Protein AF-A0A350LTQ1-F1 (afdb_monomer_lite)

Radius of gyration: 21.33 Å; chains: 1; bounding box: 53×39×48 Å

pLDDT: mean 86.19, std 15.99, range [45.56, 98.44]

Structure (mmCIF, N/CA/C/O backbone):
data_AF-A0A350LTQ1-F1
#
_entry.id   AF-A0A350LTQ1-F1
#
loop_
_atom_site.group_PDB
_atom_site.id
_atom_site.type_symbol
_atom_site.label_atom_id
_atom_site.label_alt_id
_atom_site.label_comp_id
_atom_site.label_asym_id
_atom_site.label_entity_id
_atom_site.label_seq_id
_atom_site.pdbx_PDB_ins_code
_atom_site.Cartn_x
_atom_site.Cartn_y
_atom_site.Cartn_z
_atom_site.occupancy
_atom_site.B_iso_or_equiv
_atom_site.auth_seq_id
_atom_site.auth_comp_id
_atom_site.auth_asym_id
_atom_site.auth_atom_id
_atom_site.pdbx_PDB_model_num
ATOM 1 N N . MET A 1 1 ? -31.018 1.901 15.709 1.00 45.56 1 MET A N 1
ATOM 2 C CA . MET A 1 1 ? -29.617 2.181 16.077 1.00 45.56 1 MET A CA 1
ATOM 3 C C . MET A 1 1 ? -28.780 1.778 14.875 1.00 45.56 1 MET A C 1
ATOM 5 O O . MET A 1 1 ? -28.457 0.607 14.771 1.00 45.56 1 MET A O 1
ATOM 9 N N . SER A 1 2 ? -28.590 2.687 13.913 1.00 57.94 2 SER A N 1
ATOM 10 C CA . SER A 1 2 ? -27.845 2.411 12.664 1.00 57.94 2 SER A CA 1
ATOM 11 C C . SER A 1 2 ? -27.109 3.634 12.096 1.00 57.94 2 SER A C 1
ATOM 13 O O . SER A 1 2 ? -26.398 3.484 11.117 1.00 57.94 2 SER A O 1
ATOM 15 N N . ASP A 1 3 ? -27.227 4.818 12.709 1.00 59.34 3 ASP A N 1
ATOM 16 C CA . ASP A 1 3 ? -26.569 6.037 12.204 1.00 59.34 3 ASP A CA 1
ATOM 17 C C . ASP A 1 3 ? -25.148 6.245 12.751 1.00 59.34 3 ASP A C 1
ATOM 19 O O . ASP A 1 3 ? -24.420 7.069 12.217 1.00 59.34 3 ASP A O 1
ATOM 23 N N . GLN A 1 4 ? -24.744 5.534 13.814 1.00 55.78 4 GLN A N 1
ATOM 24 C CA . GLN A 1 4 ? -23.417 5.708 14.429 1.00 55.78 4 GLN A CA 1
ATOM 25 C C . GLN A 1 4 ? -22.328 4.809 13.822 1.00 55.78 4 GLN A C 1
ATOM 27 O O . GLN A 1 4 ? -21.180 5.220 13.821 1.00 55.78 4 GLN A O 1
ATOM 32 N N . ASP A 1 5 ? -22.671 3.650 13.244 1.00 61.88 5 ASP A N 1
ATOM 33 C CA . ASP A 1 5 ? -21.684 2.760 12.595 1.00 61.88 5 ASP A CA 1
ATOM 34 C C . ASP A 1 5 ? -21.292 3.224 11.176 1.00 61.88 5 ASP A C 1
ATOM 36 O O . ASP A 1 5 ? -20.245 2.849 10.653 1.00 61.88 5 ASP A O 1
ATOM 40 N N . GLN A 1 6 ? -22.147 4.015 10.520 1.00 62.34 6 GLN A N 1
ATOM 41 C CA . GLN A 1 6 ? -21.909 4.530 9.169 1.00 62.34 6 GLN A CA 1
ATOM 42 C C . GLN A 1 6 ? -20.752 5.551 9.083 1.00 62.34 6 GLN A C 1
ATOM 44 O O . GLN A 1 6 ? -19.914 5.373 8.201 1.00 62.34 6 GLN A O 1
ATOM 49 N N . PRO A 1 7 ? -20.658 6.589 9.944 1.00 63.84 7 PRO A N 1
ATOM 50 C CA . PRO A 1 7 ? -19.570 7.567 9.863 1.00 63.84 7 PRO A CA 1
ATOM 51 C C . PRO A 1 7 ? -18.193 6.935 10.092 1.00 63.84 7 PRO A C 1
ATOM 53 O O . PRO A 1 7 ? -17.282 7.210 9.318 1.00 63.84 7 PRO A O 1
ATOM 56 N N . ASP A 1 8 ? -18.062 6.025 11.063 1.00 74.50 8 ASP A N 1
ATOM 57 C CA . ASP A 1 8 ? -16.795 5.332 11.340 1.00 74.50 8 ASP A CA 1
ATOM 58 C C . ASP A 1 8 ? -16.332 4.502 10.129 1.00 74.50 8 ASP A C 1
ATOM 60 O O . ASP A 1 8 ? -15.148 4.479 9.794 1.00 74.50 8 ASP A O 1
ATOM 64 N N . ARG A 1 9 ? -17.268 3.862 9.411 1.00 80.00 9 ARG A N 1
ATOM 65 C CA . ARG A 1 9 ? -16.958 3.102 8.190 1.00 80.00 9 ARG A CA 1
ATOM 66 C C . ARG A 1 9 ? -16.491 4.005 7.044 1.00 80.00 9 ARG A C 1
ATOM 68 O O . ARG A 1 9 ? -15.593 3.613 6.298 1.00 80.00 9 ARG A O 1
ATOM 75 N N . ASP A 1 10 ? -17.102 5.175 6.884 1.00 88.56 10 ASP A N 1
ATOM 76 C CA . ASP A 1 10 ? -16.737 6.123 5.828 1.00 88.56 10 ASP A CA 1
ATOM 77 C C . ASP A 1 10 ? -15.355 6.746 6.107 1.00 88.56 10 ASP A C 1
ATOM 79 O O . ASP A 1 10 ? -14.525 6.848 5.201 1.00 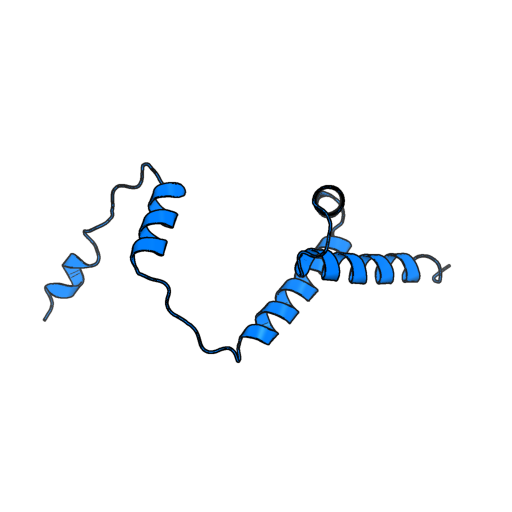88.56 10 ASP A O 1
ATOM 83 N N . GLU A 1 11 ? -15.067 7.088 7.366 1.00 92.62 11 GLU A N 1
ATOM 84 C CA . GLU A 1 11 ? -13.750 7.566 7.806 1.00 92.62 11 GLU A CA 1
ATOM 85 C C . GLU A 1 11 ? -12.664 6.501 7.606 1.00 92.62 11 GLU A C 1
ATOM 87 O O . GLU A 1 11 ? -11.600 6.791 7.054 1.00 92.62 11 GLU A O 1
ATOM 92 N N . ASP A 1 12 ? -12.946 5.249 7.965 1.00 94.69 12 ASP A N 1
ATOM 93 C CA . ASP A 1 12 ? -12.020 4.132 7.780 1.00 94.69 12 ASP A CA 1
ATOM 94 C C . ASP A 1 12 ? -11.756 3.820 6.304 1.00 94.69 12 ASP A C 1
ATOM 96 O O . ASP A 1 12 ? -10.627 3.487 5.928 1.00 94.69 12 ASP A O 1
ATOM 100 N N . HIS A 1 13 ? -12.768 3.975 5.447 1.00 95.81 13 HIS A N 1
ATOM 101 C CA . HIS A 1 13 ? -12.601 3.862 4.003 1.00 95.81 13 HIS A CA 1
ATOM 102 C C . HIS A 1 13 ? -11.684 4.965 3.457 1.00 95.81 13 HIS A C 1
ATOM 104 O O . HIS A 1 13 ? -10.840 4.689 2.600 1.00 95.81 13 HIS A O 1
ATOM 110 N N . ILE A 1 14 ? -11.833 6.210 3.916 1.00 97.19 14 ILE A N 1
ATOM 111 C CA . ILE A 1 14 ? -10.961 7.322 3.508 1.00 97.19 14 ILE A CA 1
ATOM 112 C C . ILE A 1 14 ? -9.528 7.064 3.984 1.00 97.19 14 ILE A C 1
ATOM 114 O O . ILE A 1 14 ? -8.603 7.096 3.172 1.00 97.19 14 ILE A O 1
ATOM 118 N N . LEU A 1 15 ? -9.353 6.714 5.260 1.00 97.62 15 LEU A N 1
ATOM 119 C CA . LEU A 1 15 ? -8.045 6.457 5.862 1.00 97.62 15 LEU A CA 1
ATOM 120 C C . LEU A 1 15 ? -7.302 5.303 5.170 1.00 97.62 15 LEU A C 1
ATOM 122 O O . LEU A 1 15 ? -6.096 5.381 4.938 1.00 97.62 15 LEU A O 1
ATOM 126 N N . ALA A 1 16 ? -8.016 4.241 4.783 1.00 98.19 16 ALA A N 1
ATOM 127 C CA . ALA A 1 16 ? -7.441 3.144 4.009 1.00 98.19 16 ALA A CA 1
ATOM 128 C C . ALA A 1 16 ? -6.943 3.593 2.625 1.00 98.19 16 ALA A C 1
ATOM 130 O O . ALA A 1 16 ? -5.911 3.106 2.159 1.00 98.19 16 ALA A O 1
ATOM 131 N N . GLY A 1 17 ? -7.642 4.539 1.992 1.00 98.12 17 GLY A N 1
ATOM 132 C CA . GLY A 1 17 ? -7.226 5.141 0.724 1.00 98.12 17 GLY A CA 1
ATOM 133 C C . GLY A 1 17 ? -5.977 6.007 0.879 1.00 98.12 17 GLY A C 1
ATOM 134 O O . GLY A 1 17 ? -5.041 5.891 0.088 1.00 98.12 17 GLY A O 1
ATOM 135 N N . GLU A 1 18 ? -5.915 6.820 1.935 1.00 98.38 18 GLU A N 1
ATOM 136 C CA . GLU A 1 18 ? -4.730 7.620 2.269 1.00 98.38 18 GLU A CA 1
ATOM 137 C C . GLU A 1 18 ? -3.509 6.740 2.558 1.00 98.38 18 GLU A C 1
ATOM 139 O O . GLU A 1 18 ? -2.413 7.027 2.070 1.00 98.38 1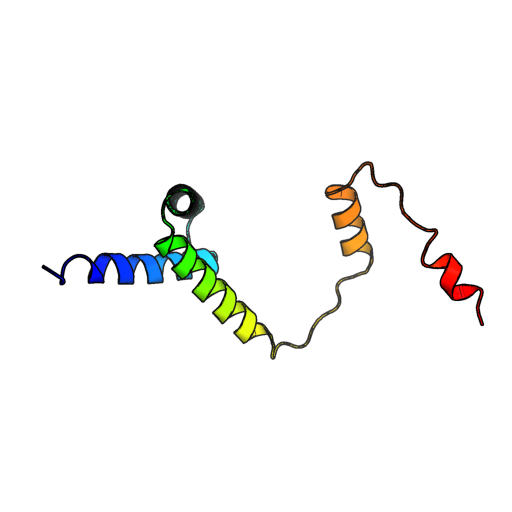8 GLU A O 1
ATOM 144 N N . TYR A 1 19 ? -3.695 5.635 3.289 1.00 98.44 19 TYR A N 1
ATOM 145 C CA . TYR A 1 19 ? -2.640 4.648 3.510 1.00 98.44 19 TYR A CA 1
ATOM 146 C C . TYR A 1 19 ? -2.190 3.996 2.196 1.00 98.44 19 TYR A C 1
ATOM 148 O O . TYR A 1 19 ? -0.991 3.930 1.928 1.00 98.44 19 TYR A O 1
ATOM 156 N N . ALA A 1 20 ? -3.127 3.564 1.344 1.00 98.06 20 ALA A N 1
ATOM 157 C CA . ALA A 1 20 ? -2.815 2.928 0.063 1.00 98.06 20 ALA A CA 1
ATOM 158 C C . ALA A 1 20 ? -2.037 3.851 -0.896 1.00 98.06 20 ALA A C 1
ATOM 160 O O . ALA A 1 20 ? -1.159 3.384 -1.620 1.00 98.06 20 ALA A O 1
ATOM 161 N N . LEU A 1 21 ? -2.306 5.160 -0.863 1.00 97.44 21 LEU A N 1
ATOM 162 C CA . LEU A 1 21 ? -1.567 6.175 -1.622 1.00 97.44 21 LEU A CA 1
ATOM 163 C C . LEU A 1 21 ? -0.255 6.622 -0.951 1.00 97.44 21 LEU A C 1
ATOM 165 O O . LEU A 1 21 ? 0.496 7.400 -1.542 1.00 97.44 21 LEU A O 1
ATOM 169 N N . GLY A 1 22 ? 0.036 6.153 0.266 1.00 97.56 22 GLY A N 1
ATOM 170 C CA . GLY A 1 22 ? 1.228 6.537 1.024 1.00 97.56 22 GLY A CA 1
ATOM 171 C C . GLY A 1 22 ? 1.210 7.987 1.518 1.00 97.56 22 GLY A C 1
ATOM 172 O O . GLY A 1 22 ? 2.265 8.614 1.601 1.00 97.56 22 GLY A O 1
ATOM 173 N N . LEU A 1 23 ? 0.027 8.538 1.809 1.00 98.19 23 LEU A N 1
ATOM 174 C CA . LEU A 1 23 ? -0.153 9.928 2.251 1.00 98.19 23 LEU A CA 1
ATOM 175 C C . LEU A 1 23 ? -0.031 10.108 3.768 1.00 98.19 23 LEU A C 1
ATOM 177 O O . LEU A 1 23 ? 0.177 11.228 4.233 1.00 98.19 23 LEU A O 1
ATOM 181 N N . LEU A 1 24 ? -0.144 9.018 4.527 1.00 98.25 24 LEU A N 1
ATOM 182 C CA . LEU A 1 24 ? -0.009 9.042 5.979 1.00 98.25 24 LEU A CA 1
ATOM 183 C C . LEU A 1 24 ? 1.435 9.318 6.404 1.00 98.25 24 LEU A C 1
ATOM 185 O O . LEU A 1 24 ? 2.396 8.856 5.781 1.00 98.25 24 LEU A O 1
ATOM 189 N N . SER A 1 25 ? 1.599 10.030 7.519 1.00 98.31 25 SER A N 1
ATOM 190 C CA . SER A 1 25 ? 2.891 10.094 8.199 1.00 98.31 25 SER A CA 1
ATOM 191 C C . SER A 1 25 ? 3.319 8.704 8.686 1.00 98.31 25 SER A C 1
ATOM 193 O O . SER A 1 25 ? 2.511 7.786 8.827 1.00 98.31 25 SER A O 1
ATOM 195 N N . ALA A 1 26 ? 4.607 8.536 8.995 1.00 98.19 26 ALA A N 1
ATOM 196 C CA . ALA A 1 26 ? 5.123 7.255 9.480 1.00 98.19 26 ALA A CA 1
ATOM 197 C C . ALA A 1 26 ? 4.438 6.783 10.779 1.00 98.19 26 ALA A C 1
ATOM 199 O O . ALA A 1 26 ? 4.261 5.583 10.981 1.00 98.19 26 ALA A O 1
ATOM 200 N N . GLU A 1 27 ? 4.047 7.715 11.653 1.00 98.31 27 GLU A N 1
ATOM 201 C CA . GLU A 1 27 ? 3.342 7.400 12.899 1.00 98.31 27 GLU A CA 1
ATOM 202 C C . GLU A 1 27 ? 1.899 6.950 12.631 1.00 98.31 27 GLU A C 1
ATOM 204 O O . GLU A 1 27 ? 1.463 5.928 13.161 1.00 98.31 27 GLU A O 1
ATOM 209 N N . GLU A 1 28 ? 1.182 7.658 11.755 1.00 98.06 28 GLU A N 1
ATOM 210 C CA . GLU A 1 28 ? -0.185 7.309 11.350 1.00 98.06 28 GLU A CA 1
ATOM 211 C C . GLU A 1 28 ? -0.232 5.969 10.612 1.00 98.06 28 GLU A C 1
ATOM 213 O O . GLU A 1 28 ? -1.081 5.132 10.916 1.00 98.06 28 GLU A O 1
ATOM 218 N N . ALA A 1 29 ? 0.716 5.721 9.703 1.00 98.31 29 ALA A N 1
ATOM 219 C CA . ALA A 1 29 ? 0.847 4.447 9.005 1.00 98.31 29 ALA A CA 1
ATOM 220 C C . ALA A 1 29 ? 1.078 3.286 9.987 1.00 98.31 29 ALA A C 1
ATOM 222 O O . ALA A 1 29 ? 0.386 2.272 9.916 1.00 98.31 29 ALA A O 1
ATOM 223 N N . ALA A 1 30 ? 1.977 3.452 10.964 1.00 98.38 30 ALA A N 1
ATOM 224 C CA . ALA A 1 30 ? 2.223 2.433 11.985 1.00 98.38 30 ALA A CA 1
ATOM 225 C C . ALA A 1 30 ? 0.984 2.172 12.864 1.00 98.38 30 ALA A C 1
ATOM 227 O O . ALA A 1 30 ? 0.689 1.023 13.210 1.00 98.38 30 ALA A O 1
ATOM 228 N N . ALA A 1 31 ? 0.232 3.220 13.217 1.00 97.88 31 ALA A N 1
ATOM 229 C CA . ALA A 1 31 ? -1.017 3.086 13.963 1.00 97.88 31 ALA A CA 1
ATOM 230 C C . ALA A 1 31 ? -2.104 2.365 13.144 1.00 97.88 31 ALA A C 1
ATOM 232 O O . ALA A 1 31 ? -2.786 1.474 13.664 1.00 97.88 31 ALA A O 1
ATOM 233 N N . PHE A 1 32 ? -2.231 2.709 11.861 1.00 97.94 32 PHE A N 1
ATOM 234 C CA . PHE A 1 32 ? -3.145 2.069 10.919 1.00 97.94 32 PHE A CA 1
ATOM 235 C C . PHE A 1 32 ? -2.826 0.575 10.754 1.00 97.94 32 PHE A C 1
ATOM 237 O O . PHE A 1 32 ? -3.710 -0.272 10.902 1.00 97.94 32 PHE A O 1
ATOM 244 N N . GLU A 1 33 ? -1.551 0.227 10.562 1.00 98.00 33 GLU A N 1
ATOM 245 C CA . GLU A 1 33 ? -1.067 -1.156 10.475 1.00 98.00 33 GLU A CA 1
ATOM 246 C C . GLU A 1 33 ? -1.360 -1.961 11.744 1.00 98.00 33 GLU A C 1
ATOM 248 O O . GLU A 1 33 ? -1.883 -3.077 11.670 1.00 98.00 33 GLU A O 1
ATOM 253 N N . ALA A 1 34 ? -1.101 -1.385 12.922 1.00 98.12 34 ALA A N 1
ATOM 254 C CA . ALA A 1 34 ? -1.415 -2.029 14.194 1.00 98.12 34 ALA A CA 1
ATOM 255 C C . ALA A 1 34 ? -2.921 -2.315 14.342 1.00 98.12 34 ALA A C 1
ATOM 257 O O . ALA A 1 34 ? -3.309 -3.350 14.897 1.00 98.12 34 ALA A O 1
ATOM 258 N N . ARG A 1 35 ? -3.783 -1.430 13.825 1.00 97.19 35 ARG A N 1
ATOM 259 C CA . ARG A 1 35 ? -5.241 -1.614 13.830 1.00 97.19 35 ARG A CA 1
ATOM 260 C C . ARG A 1 35 ? -5.681 -2.696 12.839 1.00 97.19 35 ARG A C 1
ATOM 262 O O . ARG A 1 35 ? -6.450 -3.578 13.225 1.00 97.19 35 ARG A O 1
ATOM 269 N N . MET A 1 36 ? -5.126 -2.714 11.624 1.00 96.31 36 MET A N 1
ATOM 270 C CA . MET A 1 36 ? -5.413 -3.729 10.594 1.00 96.31 36 MET A CA 1
ATOM 271 C C . MET A 1 36 ? -5.159 -5.175 11.050 1.00 96.31 36 MET A C 1
ATOM 273 O O . MET A 1 36 ? -5.793 -6.108 10.552 1.00 96.31 36 MET A O 1
ATOM 277 N N . VAL A 1 37 ? -4.260 -5.411 12.013 1.00 97.25 37 VAL A N 1
ATOM 278 C CA . VAL A 1 37 ? -4.017 -6.763 12.557 1.00 97.25 37 VAL A CA 1
ATOM 279 C C . VAL A 1 37 ? -5.299 -7.388 13.121 1.00 97.25 37 VAL A C 1
ATOM 281 O O . VAL A 1 37 ? -5.536 -8.588 12.950 1.00 97.25 37 VAL A O 1
ATOM 284 N N . ARG A 1 38 ? -6.148 -6.583 13.762 1.00 96.19 38 ARG A N 1
ATOM 285 C CA . ARG A 1 38 ? -7.349 -7.044 14.477 1.00 96.19 38 ARG A CA 1
ATOM 286 C C . ARG A 1 38 ? -8.667 -6.67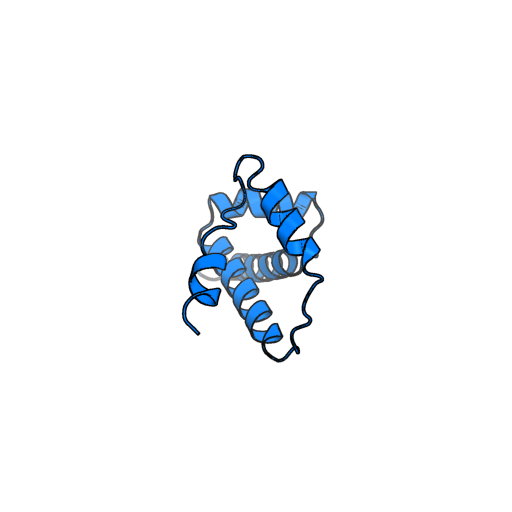2 13.801 1.00 96.19 38 ARG A C 1
ATOM 288 O O . ARG A 1 38 ? -9.695 -7.205 14.201 1.00 96.19 38 ARG A O 1
ATOM 295 N N . ASP A 1 39 ? -8.627 -5.802 12.799 1.00 97.00 39 ASP A N 1
ATOM 296 C CA . ASP A 1 39 ? -9.810 -5.276 12.128 1.00 97.00 39 ASP A CA 1
ATOM 297 C C . ASP A 1 39 ? -9.951 -5.854 10.703 1.00 97.00 39 ASP A C 1
ATOM 299 O O . ASP A 1 39 ? -9.195 -5.475 9.802 1.00 97.00 39 ASP A O 1
ATOM 303 N N . PRO A 1 40 ? -10.854 -6.829 10.479 1.00 95.81 40 PRO A N 1
ATOM 304 C CA . PRO A 1 40 ? -11.063 -7.408 9.157 1.00 95.81 40 PRO A CA 1
ATOM 305 C C . PRO A 1 40 ? -11.729 -6.448 8.165 1.00 95.81 40 PRO A C 1
ATOM 307 O O . PRO A 1 40 ? -11.428 -6.556 6.976 1.00 95.81 40 PRO A O 1
ATOM 310 N N . ASP A 1 41 ? -12.576 -5.528 8.624 1.00 95.19 41 ASP A N 1
ATOM 311 C CA . ASP A 1 41 ? -13.298 -4.601 7.747 1.00 95.19 41 ASP A CA 1
ATOM 312 C C . ASP A 1 41 ? -12.339 -3.533 7.215 1.00 95.19 41 ASP A C 1
ATOM 314 O O . ASP A 1 41 ? -12.316 -3.253 6.016 1.00 95.19 41 ASP A O 1
ATOM 318 N N . LEU A 1 42 ? -11.435 -3.044 8.068 1.00 96.19 42 LEU A N 1
ATOM 319 C CA . LEU A 1 42 ? -10.369 -2.133 7.654 1.00 96.19 42 LEU A CA 1
ATOM 320 C C . LEU A 1 42 ? -9.408 -2.771 6.641 1.00 96.19 42 LEU A C 1
ATOM 322 O O . LEU A 1 42 ? -8.989 -2.130 5.677 1.00 96.19 42 LEU A O 1
ATOM 326 N N . ARG A 1 43 ? -9.081 -4.061 6.819 1.00 97.12 43 ARG A N 1
ATOM 327 C CA . ARG A 1 43 ? -8.290 -4.815 5.829 1.00 97.12 43 ARG A CA 1
ATOM 328 C C . ARG A 1 43 ? -9.020 -4.954 4.499 1.00 97.12 43 ARG A C 1
ATOM 330 O O . ARG A 1 43 ?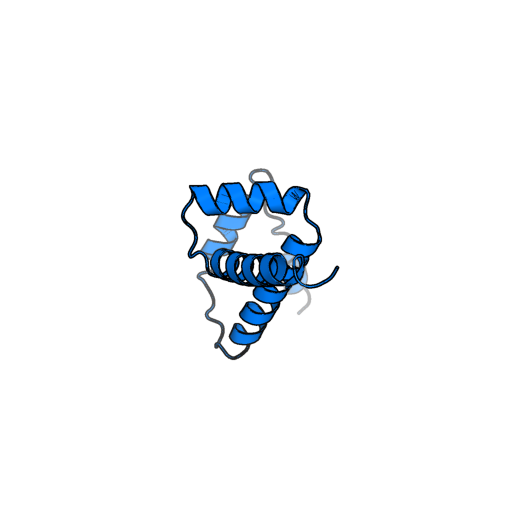 -8.371 -4.894 3.458 1.00 97.12 43 ARG A O 1
ATOM 337 N N . ALA A 1 44 ? -10.336 -5.158 4.525 1.00 96.75 44 ALA A N 1
ATOM 338 C CA . ALA A 1 44 ? -11.139 -5.231 3.311 1.00 96.75 44 ALA A CA 1
ATOM 339 C C . ALA A 1 44 ? -11.160 -3.880 2.577 1.00 96.75 44 ALA A C 1
ATOM 341 O O . ALA A 1 44 ? -10.962 -3.857 1.365 1.00 96.75 44 ALA A O 1
ATOM 342 N N . ALA A 1 45 ? -11.300 -2.766 3.304 1.00 97.06 45 ALA A N 1
ATOM 343 C CA . ALA A 1 45 ? -11.227 -1.421 2.730 1.00 97.06 45 ALA A CA 1
ATOM 344 C C . ALA A 1 45 ? -9.858 -1.138 2.085 1.00 97.06 45 ALA A C 1
ATOM 346 O O . ALA A 1 45 ? -9.793 -0.652 0.957 1.00 97.06 45 ALA A O 1
ATOM 347 N N . TYR A 1 46 ? -8.757 -1.506 2.751 1.00 97.94 46 TYR A N 1
ATOM 348 C CA . TYR A 1 46 ? -7.417 -1.407 2.164 1.00 97.94 46 TYR A CA 1
ATOM 349 C C . TYR A 1 46 ? -7.271 -2.264 0.898 1.00 97.94 46 TYR A C 1
ATOM 351 O O . TYR A 1 46 ? -6.766 -1.786 -0.116 1.00 97.94 46 TYR A O 1
ATOM 359 N N . ALA A 1 47 ? -7.727 -3.520 0.933 1.00 97.94 47 ALA A N 1
ATOM 360 C CA . ALA A 1 47 ? -7.639 -4.423 -0.212 1.00 97.94 47 ALA A CA 1
ATOM 361 C C . ALA A 1 47 ? -8.447 -3.923 -1.421 1.00 97.94 47 ALA A C 1
ATOM 363 O O . ALA A 1 47 ? -7.994 -4.081 -2.557 1.00 97.94 47 ALA A O 1
ATOM 364 N N . GLN A 1 48 ? -9.606 -3.301 -1.180 1.00 98.06 48 GLN A N 1
ATOM 365 C CA . GLN A 1 48 ? -10.412 -2.663 -2.219 1.00 98.06 48 GLN A CA 1
ATOM 366 C C . GLN A 1 48 ? -9.614 -1.552 -2.909 1.00 98.06 48 GLN A C 1
ATOM 368 O O . GLN A 1 48 ? -9.387 -1.631 -4.111 1.00 98.06 48 GLN A O 1
ATOM 373 N N . TRP A 1 49 ? -9.077 -0.596 -2.144 1.00 98.19 49 TRP A N 1
ATOM 374 C CA . TRP A 1 49 ? -8.245 0.475 -2.700 1.00 98.19 49 TRP A CA 1
ATOM 375 C C . TRP A 1 49 ? -7.011 -0.035 -3.441 1.00 98.19 49 TRP A C 1
ATOM 377 O O . TRP A 1 49 ? -6.693 0.456 -4.521 1.00 98.19 49 TRP A O 1
ATOM 387 N N . ALA A 1 50 ? -6.309 -1.022 -2.879 1.00 97.69 50 ALA A N 1
ATOM 388 C CA . ALA A 1 50 ? -5.132 -1.602 -3.515 1.00 97.69 50 ALA A CA 1
ATOM 389 C C . ALA A 1 50 ? -5.469 -2.240 -4.874 1.00 97.69 50 ALA A C 1
ATOM 391 O O . ALA A 1 50 ? -4.684 -2.121 -5.812 1.00 97.69 50 ALA A O 1
ATOM 392 N N . THR A 1 51 ? -6.636 -2.885 -4.978 1.00 97.94 51 THR A N 1
ATOM 393 C CA . THR A 1 51 ? -7.138 -3.458 -6.235 1.00 97.94 51 THR A CA 1
ATOM 394 C C . THR A 1 51 ? -7.506 -2.355 -7.220 1.00 97.94 51 THR A C 1
ATOM 396 O O . THR A 1 51 ? -6.995 -2.348 -8.334 1.00 97.94 51 THR A O 1
ATOM 399 N N . ASP A 1 52 ? -8.299 -1.371 -6.790 1.00 97.12 52 ASP A N 1
ATOM 400 C CA . ASP A 1 52 ? -8.749 -0.275 -7.652 1.00 97.12 52 ASP A CA 1
ATOM 401 C C . ASP A 1 52 ? -7.568 0.513 -8.237 1.00 97.12 52 ASP A C 1
ATOM 403 O O . ASP A 1 52 ? -7.555 0.844 -9.422 1.00 97.12 52 ASP A O 1
ATOM 407 N N . PHE A 1 53 ? -6.535 0.783 -7.431 1.00 96.56 53 PHE A N 1
ATOM 408 C CA . PHE A 1 53 ? -5.331 1.450 -7.921 1.00 96.56 53 PHE A CA 1
ATOM 409 C C . PHE A 1 53 ? -4.491 0.571 -8.841 1.00 96.56 53 PHE A C 1
ATOM 411 O O . PHE A 1 53 ? -3.905 1.105 -9.780 1.00 96.56 53 PHE A O 1
ATOM 418 N N . ALA A 1 54 ? -4.425 -0.742 -8.608 1.00 95.69 54 ALA A N 1
ATOM 419 C CA . ALA A 1 54 ? -3.744 -1.652 -9.523 1.00 95.69 54 ALA A CA 1
ATOM 420 C C . ALA A 1 54 ? -4.430 -1.662 -10.897 1.00 95.69 54 ALA A C 1
ATOM 422 O O . ALA A 1 54 ? -3.748 -1.465 -11.903 1.00 95.69 54 ALA A O 1
ATOM 423 N N . ASP A 1 55 ? -5.759 -1.770 -10.930 1.00 96.56 55 ASP A N 1
ATOM 424 C CA . ASP A 1 55 ? -6.551 -1.768 -12.165 1.00 96.56 55 ASP A CA 1
ATOM 425 C C . ASP A 1 55 ? -6.358 -0.462 -12.959 1.00 96.56 55 ASP A C 1
ATOM 427 O O . ASP A 1 55 ? -6.223 -0.476 -14.182 1.00 96.56 55 ASP A O 1
ATOM 431 N N . MET A 1 56 ? -6.243 0.686 -12.277 1.00 95.38 56 MET A N 1
ATOM 432 C CA . MET A 1 56 ? -5.919 1.966 -12.928 1.00 95.38 56 MET A CA 1
ATOM 433 C C . MET A 1 56 ? -4.550 1.971 -13.630 1.00 95.38 56 MET A C 1
ATOM 435 O O . MET A 1 56 ? -4.319 2.807 -14.508 1.00 95.38 56 MET A O 1
ATOM 439 N N . THR A 1 57 ? -3.626 1.078 -13.257 1.00 93.44 57 THR A N 1
ATOM 440 C CA . THR A 1 57 ? -2.298 0.996 -13.886 1.00 93.44 57 THR A CA 1
ATOM 441 C C . THR A 1 57 ? -2.240 0.108 -15.127 1.00 93.44 57 THR A C 1
ATOM 443 O O . THR A 1 57 ? -1.243 0.178 -15.845 1.00 93.44 57 THR A O 1
ATOM 446 N N . ASP A 1 58 ? -3.287 -0.661 -15.441 1.00 93.94 58 ASP A N 1
ATOM 447 C CA . ASP A 1 58 ? -3.285 -1.613 -16.566 1.00 93.94 58 ASP A CA 1
ATOM 448 C C . ASP A 1 58 ? -3.089 -0.941 -17.935 1.00 93.94 58 ASP A C 1
ATOM 450 O O . ASP A 1 58 ? -2.522 -1.525 -18.862 1.00 93.94 58 ASP A O 1
ATOM 454 N N . GLU A 1 59 ? -3.517 0.316 -18.071 1.00 94.44 59 GLU A N 1
ATOM 455 C CA . GLU A 1 59 ? -3.353 1.103 -19.298 1.00 94.44 59 GLU A CA 1
ATOM 456 C C . GLU A 1 59 ? -1.949 1.728 -19.435 1.00 94.44 59 GLU A C 1
ATOM 458 O O . GLU A 1 59 ? -1.598 2.273 -20.487 1.00 94.44 59 GLU A O 1
ATOM 463 N N . ILE A 1 60 ? -1.113 1.651 -18.393 1.00 94.12 60 ILE A N 1
ATOM 464 C CA . ILE A 1 60 ? 0.239 2.214 -18.393 1.00 94.12 60 ILE A CA 1
ATOM 465 C C . ILE A 1 60 ? 1.196 1.243 -19.089 1.00 94.12 60 ILE A C 1
ATOM 467 O O . ILE A 1 60 ? 1.401 0.107 -18.667 1.00 94.12 60 ILE A O 1
ATOM 471 N N . ALA A 1 61 ? 1.856 1.717 -20.149 1.00 95.06 61 ALA A N 1
ATOM 472 C CA . ALA A 1 61 ? 2.823 0.909 -20.884 1.00 95.06 61 ALA A CA 1
ATOM 473 C C . ALA A 1 61 ? 3.982 0.440 -19.972 1.00 95.06 61 ALA A C 1
ATOM 475 O O . ALA A 1 61 ? 4.668 1.283 -19.377 1.00 95.06 61 ALA A O 1
ATOM 476 N N . PRO A 1 62 ? 4.267 -0.876 -19.899 1.00 92.88 62 PRO A N 1
ATOM 477 C CA . PRO A 1 62 ? 5.293 -1.403 -19.011 1.00 92.88 62 PRO A CA 1
ATOM 478 C C . PRO A 1 62 ? 6.689 -0.940 -19.437 1.00 92.88 62 PRO A C 1
ATOM 480 O O . PRO A 1 62 ? 7.055 -0.988 -20.613 1.00 92.88 62 PRO A O 1
ATOM 483 N N . GLN A 1 63 ? 7.498 -0.536 -18.459 1.00 93.25 63 GLN A N 1
ATOM 484 C CA . GLN A 1 63 ? 8.901 -0.170 -18.648 1.00 93.25 63 GLN A CA 1
ATOM 485 C C . GLN A 1 63 ? 9.791 -1.221 -17.989 1.00 93.25 63 GLN A C 1
ATOM 487 O O . GLN A 1 63 ? 9.757 -1.405 -16.772 1.00 93.25 63 GLN A O 1
ATOM 492 N N . ALA A 1 64 ? 10.589 -1.927 -18.791 1.00 91.94 64 ALA A N 1
ATOM 493 C CA . ALA A 1 64 ? 11.453 -2.983 -18.280 1.00 91.94 64 ALA A CA 1
ATOM 494 C C . ALA A 1 64 ? 12.617 -2.388 -17.458 1.00 91.94 64 ALA A C 1
ATOM 496 O O . ALA A 1 64 ? 13.397 -1.594 -17.997 1.00 91.94 64 ALA A O 1
ATOM 497 N N . PRO A 1 65 ? 12.794 -2.777 -16.180 1.00 92.44 65 PRO A N 1
ATOM 498 C CA . PRO A 1 65 ? 13.958 -2.364 -15.409 1.00 92.44 65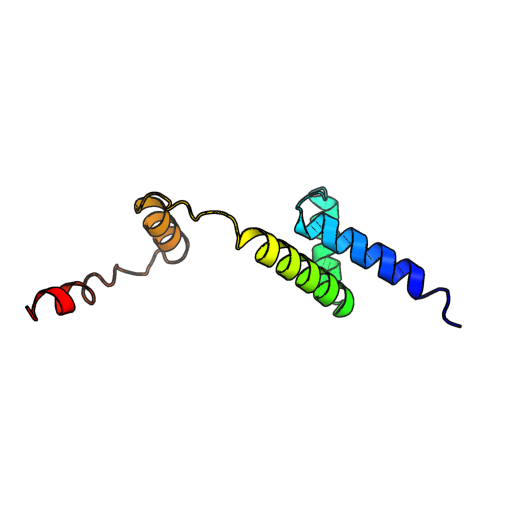 PRO A CA 1
ATOM 499 C C . PRO A 1 65 ? 15.237 -3.044 -15.937 1.00 92.44 65 PRO A C 1
ATOM 501 O O . PRO A 1 65 ? 15.172 -4.117 -16.545 1.00 92.44 65 PRO A O 1
ATOM 504 N N . PRO A 1 66 ? 16.432 -2.481 -15.675 1.00 96.12 66 PRO A N 1
ATOM 505 C CA . PRO A 1 66 ? 17.691 -3.144 -16.004 1.00 96.12 66 PRO A CA 1
ATOM 506 C C . PRO A 1 66 ? 17.805 -4.532 -15.352 1.00 96.12 66 PRO A C 1
ATOM 508 O O . PRO A 1 66 ? 17.508 -4.695 -14.170 1.00 96.12 66 PRO A O 1
ATOM 511 N N . ALA A 1 67 ? 18.332 -5.523 -16.081 1.00 89.38 67 ALA A N 1
ATOM 512 C CA . ALA A 1 67 ? 18.388 -6.922 -15.627 1.00 89.38 67 ALA A CA 1
ATOM 513 C C . ALA A 1 67 ? 19.101 -7.134 -14.273 1.00 89.38 67 ALA A C 1
ATOM 515 O O . ALA A 1 67 ? 18.772 -8.054 -13.525 1.00 89.38 67 ALA A O 1
ATOM 516 N N . HIS A 1 68 ? 20.062 -6.271 -13.931 1.00 91.25 68 HIS A N 1
ATOM 517 C CA . HIS A 1 68 ? 20.790 -6.350 -12.663 1.00 91.25 68 HIS A CA 1
ATOM 518 C C . HIS A 1 68 ? 19.919 -6.012 -11.438 1.00 91.25 68 HIS A C 1
ATOM 520 O O . HIS A 1 68 ? 20.276 -6.384 -10.323 1.00 91.25 68 HIS A O 1
ATOM 526 N N . VAL A 1 69 ? 18.792 -5.309 -11.616 1.00 95.12 69 VAL A N 1
ATOM 527 C CA . VAL A 1 69 ? 17.864 -4.978 -10.521 1.00 95.12 69 VAL A CA 1
ATOM 528 C C . VAL A 1 69 ? 17.274 -6.258 -9.941 1.00 95.12 69 VAL A C 1
ATOM 530 O O . VAL A 1 69 ? 17.318 -6.453 -8.729 1.00 95.12 69 VAL A O 1
ATOM 533 N N . TRP A 1 70 ? 16.823 -7.171 -10.806 1.00 90.00 70 TRP A N 1
ATOM 534 C CA . TRP A 1 70 ? 16.296 -8.465 -10.377 1.00 90.00 70 TRP A CA 1
ATOM 535 C C . TRP A 1 70 ? 17.348 -9.296 -9.635 1.00 90.00 70 TRP A C 1
ATOM 537 O O . TRP A 1 70 ? 17.092 -9.789 -8.541 1.00 90.00 70 TRP A O 1
ATOM 547 N N . GLN A 1 71 ? 18.573 -9.355 -10.167 1.00 89.81 71 GLN A N 1
ATOM 548 C CA . GLN A 1 71 ? 19.689 -10.074 -9.536 1.00 89.81 71 GLN A CA 1
ATOM 549 C C . GLN A 1 71 ? 20.002 -9.547 -8.127 1.00 89.81 71 GLN A C 1
ATOM 551 O O . GLN A 1 71 ? 20.296 -10.324 -7.221 1.00 89.81 71 GLN A O 1
ATOM 556 N N . ARG A 1 72 ? 19.933 -8.223 -7.927 1.00 92.69 72 ARG A N 1
ATOM 557 C CA . ARG A 1 72 ? 20.136 -7.598 -6.611 1.00 92.69 72 ARG A CA 1
ATOM 558 C C . ARG A 1 72 ? 19.013 -7.929 -5.631 1.00 92.69 72 ARG A C 1
ATOM 560 O O . ARG A 1 72 ? 19.306 -8.155 -4.460 1.00 92.69 72 ARG A O 1
ATOM 567 N N . ILE A 1 73 ? 17.762 -7.955 -6.095 1.00 90.56 73 ILE A N 1
ATOM 568 C CA . ILE A 1 73 ? 16.606 -8.345 -5.274 1.00 90.56 73 ILE A CA 1
ATOM 569 C C . ILE A 1 73 ? 16.753 -9.805 -4.832 1.00 90.56 73 ILE A C 1
ATOM 571 O O . ILE A 1 73 ? 16.664 -10.089 -3.639 1.00 90.56 73 ILE A O 1
ATOM 575 N N . GLU A 1 74 ? 17.061 -10.716 -5.761 1.00 91.25 74 GLU A N 1
ATOM 576 C CA . GLU A 1 74 ? 17.266 -12.137 -5.451 1.00 91.25 74 GLU A CA 1
ATOM 577 C C . GLU A 1 74 ? 18.402 -12.350 -4.445 1.00 91.25 74 GLU A C 1
ATOM 579 O O . GLU A 1 74 ? 18.222 -13.077 -3.470 1.00 91.25 74 GLU A O 1
ATOM 584 N N . ALA A 1 75 ? 19.547 -11.688 -4.635 1.00 90.69 75 ALA A N 1
ATOM 585 C CA . ALA A 1 75 ? 20.682 -11.807 -3.721 1.00 90.69 75 ALA A CA 1
ATOM 586 C C . ALA A 1 75 ? 20.384 -11.247 -2.316 1.00 90.69 75 ALA A C 1
ATOM 588 O O . ALA A 1 75 ? 20.911 -11.762 -1.333 1.00 90.69 75 ALA A O 1
ATOM 589 N N . GLY A 1 76 ? 19.551 -10.202 -2.216 1.00 91.81 76 GLY A N 1
ATOM 590 C CA . GLY A 1 76 ? 19.139 -9.611 -0.940 1.00 91.81 76 GLY A CA 1
ATOM 591 C C . GLY A 1 76 ? 18.123 -10.461 -0.171 1.00 91.81 76 GLY A C 1
ATOM 592 O O . GLY A 1 76 ? 18.217 -10.564 1.049 1.00 91.81 76 GLY A O 1
ATOM 593 N N . LEU A 1 77 ? 17.175 -11.085 -0.875 1.00 92.19 77 LEU A N 1
ATOM 594 C CA . LEU A 1 77 ? 16.158 -11.958 -0.274 1.00 92.19 77 LEU A CA 1
ATOM 595 C C . LEU A 1 77 ? 16.692 -13.360 0.041 1.00 92.19 77 LEU A C 1
ATOM 597 O O . LEU A 1 77 ? 16.276 -13.975 1.022 1.00 92.19 77 LEU A O 1
ATOM 601 N N . PHE A 1 78 ? 17.605 -13.871 -0.788 1.00 89.88 78 PHE A N 1
ATOM 602 C CA . PHE A 1 78 ? 18.099 -15.243 -0.716 1.00 89.88 78 PHE A CA 1
ATOM 603 C C . PHE A 1 78 ? 19.634 -15.295 -0.769 1.00 89.88 78 PHE A C 1
ATOM 605 O O . PHE A 1 78 ? 20.204 -15.809 -1.735 1.00 89.88 78 PHE A O 1
ATOM 612 N N . PRO A 1 79 ? 20.331 -14.819 0.276 1.00 76.56 79 PRO A N 1
ATOM 613 C CA . PRO A 1 79 ? 21.794 -14.762 0.286 1.00 76.56 79 PRO A CA 1
ATOM 614 C C . PRO A 1 79 ? 22.466 -16.141 0.124 1.00 76.56 79 PRO A C 1
ATOM 616 O O . PRO A 1 79 ? 23.573 -16.227 -0.404 1.00 76.56 79 PRO A O 1
ATOM 619 N N . ASP A 1 80 ? 21.778 -17.227 0.497 1.00 77.62 80 ASP A N 1
ATOM 620 C CA . ASP A 1 80 ? 22.271 -18.608 0.383 1.00 77.62 80 ASP A CA 1
ATOM 621 C C . ASP A 1 80 ? 21.784 -19.354 -0.876 1.00 77.62 80 ASP A C 1
ATOM 623 O O . ASP A 1 80 ? 22.196 -20.495 -1.136 1.00 77.62 80 ASP A O 1
ATOM 627 N N . ALA A 1 81 ? 20.916 -18.743 -1.692 1.00 63.56 81 ALA A N 1
ATOM 628 C CA . ALA A 1 81 ? 20.451 -19.351 -2.933 1.00 63.56 81 ALA A CA 1
ATOM 629 C C . ALA A 1 81 ? 21.549 -19.258 -3.997 1.00 63.56 81 ALA A C 1
ATOM 631 O O . ALA A 1 81 ? 21.628 -18.319 -4.787 1.00 63.56 81 ALA A O 1
ATOM 632 N N . ARG A 1 82 ? 22.411 -20.278 -4.049 1.00 58.84 82 ARG A N 1
ATOM 633 C CA . ARG A 1 82 ? 23.326 -20.470 -5.181 1.00 58.84 82 ARG A CA 1
ATOM 634 C C . ARG A 1 82 ? 22.517 -20.412 -6.485 1.00 58.84 82 ARG A C 1
ATOM 636 O O . ARG A 1 82 ? 21.492 -21.097 -6.578 1.00 58.84 82 ARG A O 1
ATOM 643 N N . PRO A 1 83 ? 22.965 -19.659 -7.503 1.00 56.44 83 PRO A N 1
ATOM 644 C CA . PRO A 1 83 ? 22.197 -19.486 -8.725 1.00 56.44 83 PRO A CA 1
ATOM 645 C C . PRO A 1 83 ? 21.916 -20.852 -9.352 1.00 56.44 83 PRO A C 1
ATOM 647 O O . PRO A 1 83 ? 22.837 -21.612 -9.668 1.00 56.44 83 PRO A O 1
ATOM 650 N N . ARG A 1 84 ? 20.634 -21.170 -9.573 1.00 58.62 84 ARG A N 1
ATOM 651 C CA . ARG A 1 84 ? 20.219 -22.308 -10.407 1.00 58.62 84 ARG A CA 1
ATOM 652 C C . ARG A 1 84 ? 20.499 -21.966 -11.875 1.00 58.62 84 ARG A C 1
ATOM 654 O O . ARG A 1 84 ? 19.596 -21.913 -12.695 1.00 58.62 84 ARG A O 1
ATOM 661 N N . ALA A 1 85 ? 21.769 -21.793 -12.237 1.00 59.94 85 ALA A N 1
ATOM 662 C CA . ALA A 1 85 ? 22.236 -21.546 -13.606 1.00 59.94 85 ALA A CA 1
ATOM 663 C C . ALA A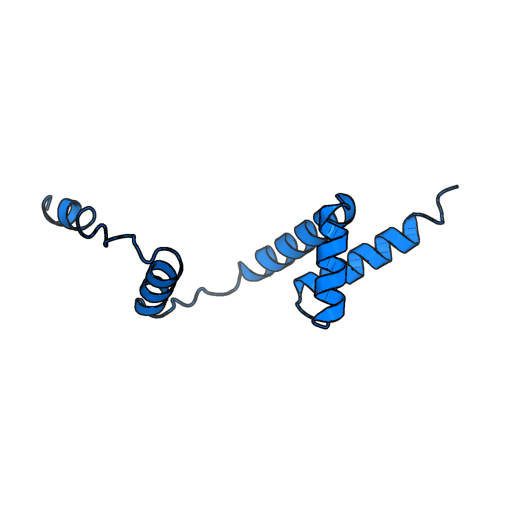 1 85 ? 22.029 -22.753 -14.557 1.00 59.94 85 ALA A C 1
ATOM 665 O O . ALA A 1 85 ? 22.402 -22.717 -15.728 1.00 59.94 85 ALA A O 1
ATOM 666 N N . GLY A 1 86 ? 21.462 -23.856 -14.058 1.00 57.91 86 GLY A N 1
ATOM 667 C CA . GLY A 1 86 ? 21.363 -25.125 -14.777 1.00 57.91 86 GLY A CA 1
ATOM 668 C C . GLY A 1 86 ? 20.085 -25.341 -15.591 1.00 57.91 86 GLY A C 1
ATOM 669 O O . GLY A 1 86 ? 20.092 -26.209 -16.459 1.00 57.91 86 GLY A O 1
ATOM 670 N N . TRP A 1 87 ? 18.996 -24.600 -15.345 1.00 57.78 87 TRP A N 1
ATOM 671 C CA . TRP A 1 87 ? 17.718 -24.874 -16.023 1.00 57.78 87 TRP A CA 1
ATOM 672 C C . TRP A 1 87 ? 17.652 -24.248 -17.424 1.00 57.78 87 TRP A C 1
ATOM 674 O O . TRP A 1 87 ? 17.281 -24.928 -18.377 1.00 57.78 87 TRP A O 1
ATOM 684 N N . MET A 1 88 ? 18.139 -23.012 -17.583 1.00 60.34 88 MET A N 1
ATOM 685 C CA . MET A 1 88 ? 18.199 -22.328 -18.885 1.00 60.34 88 MET A CA 1
ATOM 686 C C . MET A 1 88 ? 19.211 -22.975 -19.849 1.00 60.34 88 MET A C 1
ATOM 688 O O . MET A 1 88 ? 18.991 -23.009 -21.056 1.00 60.34 88 MET A O 1
ATOM 692 N N . ARG A 1 89 ? 20.285 -23.587 -19.324 1.00 57.44 89 ARG A N 1
ATOM 693 C CA . ARG A 1 89 ? 21.287 -24.328 -20.119 1.00 57.44 89 ARG A CA 1
ATOM 694 C C . ARG A 1 89 ? 20.752 -25.610 -20.770 1.00 57.44 89 ARG A C 1
ATOM 696 O O . ARG A 1 89 ? 21.379 -26.108 -21.697 1.00 57.44 89 ARG A O 1
ATOM 703 N N . ARG A 1 90 ? 19.623 -26.152 -20.300 1.00 58.38 90 ARG A N 1
ATOM 704 C CA . ARG A 1 90 ? 19.007 -27.370 -20.857 1.00 58.38 90 ARG A CA 1
ATOM 705 C C . ARG A 1 90 ? 18.076 -27.093 -22.037 1.00 58.38 90 ARG A C 1
ATOM 707 O O . ARG A 1 90 ? 17.883 -27.986 -22.849 1.00 58.38 90 ARG A O 1
ATOM 714 N N . LEU A 1 91 ? 17.553 -25.871 -22.158 1.00 64.06 91 LEU A N 1
ATOM 715 C CA . LEU A 1 91 ? 16.691 -25.468 -23.276 1.00 64.06 91 LEU A CA 1
ATOM 716 C C . LEU A 1 91 ? 17.495 -25.076 -24.528 1.00 64.06 91 LEU A C 1
ATOM 718 O O . LEU A 1 91 ? 16.999 -25.215 -25.636 1.00 64.06 91 LEU A O 1
ATOM 722 N N . ALA A 1 92 ? 18.756 -24.661 -24.369 1.00 60.03 92 ALA A N 1
ATOM 723 C CA . ALA A 1 92 ? 19.633 -24.284 -25.484 1.00 60.03 92 ALA A CA 1
ATOM 724 C C . ALA A 1 92 ? 20.300 -25.475 -26.212 1.00 60.03 92 ALA A C 1
ATOM 726 O O . ALA A 1 92 ? 21.003 -25.264 -27.192 1.00 60.03 92 ALA A O 1
ATOM 727 N N . LEU A 1 93 ? 20.122 -26.711 -25.726 1.00 60.78 93 LEU A N 1
ATOM 728 C CA . LEU A 1 93 ? 20.725 -27.930 -26.296 1.00 60.78 93 LEU A CA 1
ATOM 729 C C . LEU A 1 93 ? 19.727 -28.802 -27.080 1.00 60.78 93 LEU A C 1
ATOM 731 O O . LEU A 1 93 ? 20.064 -29.917 -27.467 1.00 60.78 93 LEU A O 1
ATOM 735 N N . TRP A 1 94 ? 18.505 -28.315 -27.298 1.00 51.12 94 TRP A N 1
ATOM 736 C CA . TRP A 1 94 ? 17.494 -28.962 -28.137 1.00 51.12 94 TRP A CA 1
ATOM 737 C C . TRP A 1 94 ? 17.065 -27.994 -29.243 1.00 51.12 94 TRP A C 1
ATOM 739 O O . TRP A 1 94 ? 15.944 -27.492 -29.277 1.00 51.12 94 TRP A O 1
ATOM 749 N N . GLY A 1 95 ? 18.033 -27.693 -30.104 1.00 53.53 95 GLY A N 1
ATOM 750 C CA . GLY A 1 95 ? 17.876 -27.015 -31.385 1.00 53.53 95 GLY A CA 1
ATOM 751 C C . GLY A 1 95 ? 18.774 -27.694 -32.402 1.00 53.53 95 GLY A C 1
ATOM 752 O O . GLY A 1 95 ? 19.910 -28.044 -32.007 1.00 53.53 95 GLY A O 1
#

Foldseek 3Di:
DPPVVVVVLVVLLVLLLCLLVVVDDPVSNVVLVVVVVPDVSSVVSNVVNNVVVVVVCPPPDDDDDPPVVVVVVCCVVCVPPDDPPPPVVVVVPPD

Sequence (95 aa):
MSDQDQPDRDEDHILAGEYALGLLSAEEAAAFEARMVRDPDLRAAYAQWATDFADMTDEIAPQAPPAHVWQRIEAGLFPDARPRAGWMRRLALWG

Secondary structure (DSSP, 8-state):
--SSHHHHHHHHHHHHHHHHTT-S-HHHHHHHHHHHTT-HHHHHHHHHHHHHHHHHTTTSPP-PPPHHHHHHHHHHH-TT----TTSHHHHTT--